Protein AF-A0A354Z281-F1 (afdb_monomer_lite)

Radius of gyration: 27.33 Å; chains: 1; bounding box: 45×95×68 Å

Secondary structure (DSSP, 8-state):
------------S-----S----------S---HHHHHHHHHTTTS-HHHIIIIITT-EEEEETTEEEEEESSHHHHHHIIIIIHHHHHHHHHHHH-TT-EEEEEES-GGG-S-------------PPP-----

pLDDT: mean 71.02, std 19.52, range [36.31, 92.38]

Sequence (134 aa):
MDRLCASLHRRAASWRQTGTPTLSESVPPRDTSPWPQCLSRLEAELAPEEVHTWLRPLLVEDGSDGLILFAPNSFVLETVRERYLARIRELVEHYQGEGWSVALQIGSPKSRATNRPINGAVPGQREPEFSGNL

Structure (mmCIF, N/CA/C/O backbone):
data_AF-A0A354Z281-F1
#
_entry.id   AF-A0A354Z281-F1
#
loop_
_atom_site.group_PDB
_atom_site.id
_atom_site.type_symbol
_atom_site.label_atom_id
_atom_site.label_alt_id
_atom_site.label_comp_id
_atom_site.label_asym_id
_atom_site.label_entity_id
_atom_site.label_seq_id
_atom_site.pdbx_PDB_ins_code
_atom_site.Cartn_x
_atom_site.Cartn_y
_atom_site.Cartn_z
_atom_site.occupancy
_atom_site.B_iso_or_equiv
_atom_site.auth_seq_id
_atom_site.auth_comp_id
_atom_site.auth_asym_id
_atom_site.auth_atom_id
_atom_site.pdbx_PDB_model_num
ATOM 1 N N . MET A 1 1 ? -6.549 5.777 -55.004 1.00 47.78 1 MET A N 1
ATOM 2 C CA . MET A 1 1 ? -6.170 5.593 -53.589 1.00 47.78 1 MET A CA 1
ATOM 3 C C . MET A 1 1 ? -5.602 6.911 -53.116 1.00 47.78 1 MET A C 1
ATOM 5 O O . MET A 1 1 ? -4.643 7.324 -53.740 1.00 47.78 1 MET A O 1
ATOM 9 N N . ASP A 1 2 ? -6.221 7.566 -52.131 1.00 44.16 2 ASP A N 1
ATOM 10 C CA . ASP A 1 2 ? -5.550 8.371 -51.092 1.00 44.16 2 ASP A CA 1
ATOM 11 C C . ASP A 1 2 ? -6.606 8.984 -50.160 1.00 44.16 2 ASP A C 1
ATOM 13 O O . ASP A 1 2 ? -7.517 9.654 -50.649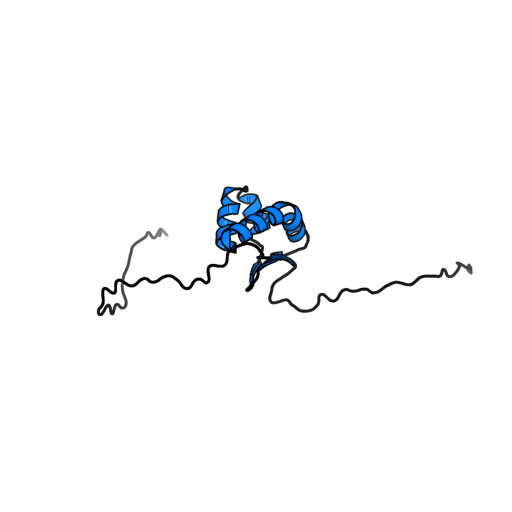 1.00 44.16 2 ASP A O 1
ATOM 17 N N . ARG A 1 3 ? -6.534 8.720 -48.847 1.00 40.19 3 ARG A N 1
ATOM 18 C CA . ARG A 1 3 ? -7.413 9.320 -47.818 1.00 40.19 3 ARG A CA 1
ATOM 19 C C . ARG A 1 3 ? -6.804 9.243 -46.414 1.00 40.19 3 ARG A C 1
ATOM 21 O O . ARG A 1 3 ? -7.289 8.527 -45.540 1.00 40.19 3 ARG A O 1
ATOM 28 N N . LEU A 1 4 ? -5.808 10.089 -46.168 1.00 47.66 4 LEU A N 1
ATOM 29 C CA . LEU A 1 4 ? -5.683 10.719 -44.852 1.00 47.66 4 LEU A CA 1
ATOM 30 C C . LEU A 1 4 ? -6.963 11.531 -44.579 1.00 47.66 4 LEU A C 1
ATOM 32 O O . LEU A 1 4 ? -7.437 12.250 -45.459 1.00 47.66 4 LEU A O 1
ATOM 36 N N . CYS A 1 5 ? -7.533 11.424 -43.377 1.00 37.75 5 CYS A N 1
ATOM 37 C CA . CYS A 1 5 ? -8.711 12.197 -42.978 1.00 37.75 5 CYS A CA 1
ATOM 38 C C . CYS A 1 5 ? -8.452 12.848 -41.615 1.00 37.75 5 CYS A C 1
ATOM 40 O O . CYS A 1 5 ? -8.344 12.156 -40.606 1.00 37.75 5 CYS A O 1
ATOM 42 N N . ALA A 1 6 ? -8.303 14.173 -41.608 1.00 37.78 6 ALA A N 1
ATOM 43 C CA . ALA A 1 6 ? -7.920 14.946 -40.430 1.00 37.78 6 ALA A CA 1
ATOM 44 C C . ALA A 1 6 ? -9.129 15.456 -39.618 1.00 37.78 6 ALA A C 1
ATOM 46 O O . ALA A 1 6 ? -10.278 15.397 -40.057 1.00 37.78 6 ALA A O 1
ATOM 47 N N . SER A 1 7 ? -8.830 15.960 -38.421 1.00 45.41 7 SER A N 1
ATOM 48 C CA . SER A 1 7 ? -9.747 16.487 -37.403 1.00 45.41 7 SER A CA 1
ATOM 49 C C . SER A 1 7 ? -10.789 17.497 -37.895 1.00 45.41 7 SER A C 1
ATOM 51 O O . SER A 1 7 ? -10.454 18.385 -38.674 1.00 45.41 7 SER A O 1
ATOM 53 N N . LEU A 1 8 ? -11.980 17.493 -37.274 1.00 45.53 8 LEU A N 1
ATOM 54 C CA . LEU A 1 8 ? -12.710 18.723 -36.916 1.00 45.53 8 LEU A CA 1
ATOM 55 C C . LEU A 1 8 ? -13.776 18.491 -35.816 1.00 45.53 8 LEU A C 1
ATOM 57 O O . LEU A 1 8 ? -14.029 17.369 -35.386 1.00 45.53 8 LEU A O 1
ATOM 61 N N . HIS A 1 9 ? -14.330 19.585 -35.287 1.00 43.94 9 HIS A N 1
ATOM 62 C CA . HIS A 1 9 ? -15.128 19.673 -34.053 1.00 43.94 9 HIS A CA 1
ATOM 63 C C . HIS A 1 9 ? -16.648 19.807 -34.292 1.00 43.94 9 HIS A C 1
ATOM 65 O O . HIS A 1 9 ? -17.010 20.686 -35.061 1.00 43.94 9 HIS A O 1
ATOM 71 N N . ARG A 1 10 ? -17.474 19.158 -33.432 1.00 50.38 10 ARG A N 1
ATOM 72 C CA . ARG A 1 10 ? -18.796 19.621 -32.882 1.00 50.38 10 ARG A CA 1
ATOM 73 C C . ARG A 1 10 ? -19.916 19.954 -33.922 1.00 50.38 10 ARG A C 1
ATOM 75 O O . ARG A 1 10 ? -19.634 20.206 -35.074 1.00 50.38 10 ARG A O 1
ATOM 82 N N . ARG A 1 11 ? -21.236 20.012 -33.667 1.00 49.91 11 ARG A N 1
ATOM 83 C CA . ARG A 1 11 ? -22.220 19.813 -32.557 1.00 49.91 11 ARG A CA 1
ATOM 84 C C . ARG A 1 11 ? -23.613 19.628 -33.258 1.00 49.91 11 ARG A C 1
ATOM 86 O O . ARG A 1 11 ? -23.648 19.706 -34.477 1.00 49.91 11 ARG A O 1
ATOM 93 N N . ALA A 1 12 ? -24.799 19.433 -32.664 1.00 42.69 12 ALA A N 1
ATOM 94 C CA . ALA A 1 12 ? -25.300 19.261 -31.292 1.00 42.69 12 ALA A CA 1
ATOM 95 C C . ALA A 1 12 ? -26.712 18.620 -31.332 1.00 42.69 12 ALA A C 1
ATOM 97 O O . ALA A 1 12 ? -27.538 19.045 -32.131 1.00 42.69 12 ALA A O 1
ATOM 98 N N . ALA A 1 13 ? -27.036 17.741 -30.379 1.00 42.94 13 ALA A N 1
ATOM 99 C CA . ALA A 1 13 ? -28.407 17.457 -29.930 1.00 42.94 13 ALA A CA 1
ATOM 100 C C . ALA A 1 13 ? -28.344 16.990 -28.459 1.00 42.94 13 ALA A C 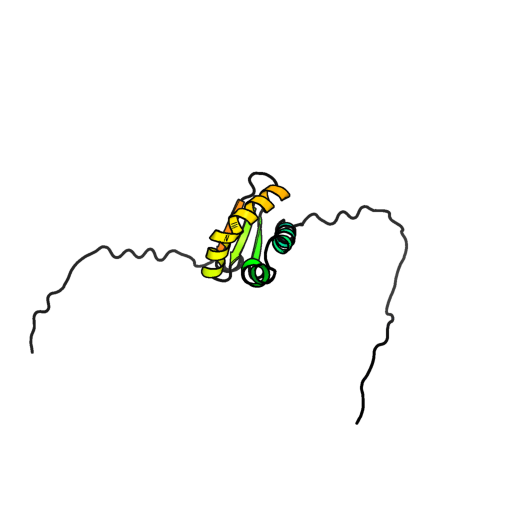1
ATOM 102 O O . ALA A 1 13 ? -27.508 16.154 -28.143 1.00 42.94 13 ALA A O 1
ATOM 103 N N . SER A 1 14 ? -29.125 17.503 -27.506 1.00 44.84 14 SER A N 1
ATOM 104 C CA . SER A 1 14 ? -29.886 18.761 -27.483 1.00 44.84 14 SER A CA 1
ATOM 105 C C . SER A 1 14 ? -29.741 19.399 -26.092 1.00 44.84 14 SER A C 1
ATOM 107 O O . SER A 1 14 ? -29.547 18.690 -25.108 1.00 44.84 14 SER A O 1
ATOM 109 N N . TRP A 1 15 ? -29.789 20.730 -25.998 1.00 49.44 15 TRP A N 1
ATOM 110 C CA . TRP A 1 15 ? -29.514 21.468 -24.757 1.00 49.44 15 TRP A CA 1
ATOM 111 C C . TRP A 1 15 ? -30.821 22.037 -24.187 1.00 49.44 15 TRP A C 1
ATOM 113 O O . TRP A 1 15 ? -31.474 22.837 -24.854 1.00 49.44 15 TRP A O 1
ATOM 123 N N . ARG A 1 16 ? -31.175 21.705 -22.937 1.00 48.25 16 ARG A N 1
ATOM 124 C CA . ARG A 1 16 ? -32.159 22.475 -22.149 1.00 48.25 16 ARG A CA 1
ATOM 125 C C . ARG A 1 16 ? -31.528 22.988 -20.859 1.00 48.25 16 ARG A C 1
ATOM 127 O O . ARG A 1 16 ? -31.756 22.463 -19.777 1.00 48.25 16 ARG A O 1
ATOM 134 N N . GLN A 1 17 ? -30.735 24.045 -21.004 1.00 48.09 17 GLN A N 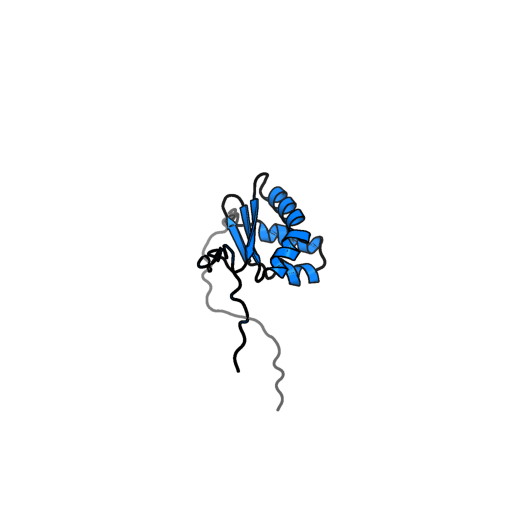1
ATOM 135 C CA . GLN A 1 17 ? -30.285 24.857 -19.880 1.00 48.09 17 GLN A CA 1
ATOM 136 C C . GLN A 1 17 ? -31.441 25.773 -19.450 1.00 48.09 17 GLN A C 1
ATOM 138 O O . GLN A 1 17 ? -31.743 26.746 -20.137 1.00 48.09 17 GLN A O 1
ATOM 143 N N . THR A 1 18 ? -32.093 25.481 -18.325 1.00 57.81 18 THR A N 1
ATOM 1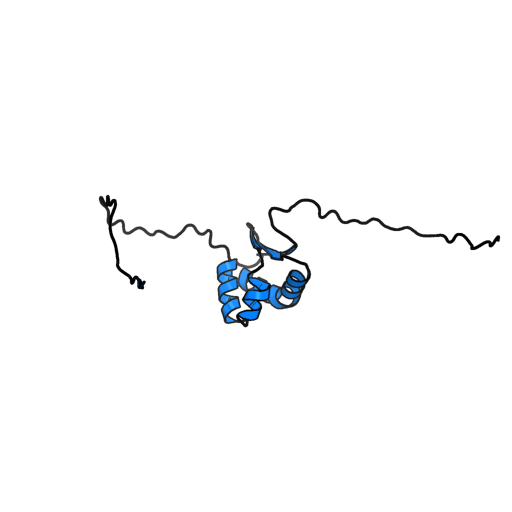44 C CA . THR A 1 18 ? -33.093 26.378 -17.721 1.00 57.81 18 THR A CA 1
ATOM 145 C C . THR A 1 18 ? -32.795 26.585 -16.243 1.00 57.81 18 THR A C 1
ATOM 147 O O . THR A 1 18 ? -33.054 25.696 -15.444 1.00 57.81 18 THR A O 1
ATOM 150 N N . GLY A 1 19 ? -32.274 27.771 -15.910 1.00 46.66 19 GLY A N 1
ATOM 151 C CA . GLY A 1 19 ? -32.326 28.384 -14.579 1.00 46.66 19 GLY A CA 1
ATOM 152 C C . GLY A 1 19 ? -31.729 27.609 -13.399 1.00 46.66 19 GLY A C 1
ATOM 153 O O . GLY A 1 19 ? -32.433 26.870 -12.725 1.00 46.66 19 GLY A O 1
ATOM 154 N N . THR A 1 20 ? -30.483 27.919 -13.032 1.00 47.72 20 THR A N 1
ATOM 155 C CA . THR A 1 20 ? -30.170 28.688 -11.801 1.00 47.72 20 THR A CA 1
ATOM 156 C C . THR A 1 20 ? -28.651 28.777 -11.594 1.00 47.72 20 THR A C 1
ATOM 158 O O . THR A 1 20 ? -27.967 27.760 -11.691 1.00 47.72 20 THR A O 1
ATOM 161 N N . PRO A 1 21 ? -28.090 29.956 -11.266 1.00 49.75 21 PRO A N 1
ATOM 162 C CA . PRO A 1 21 ? -26.739 30.058 -10.727 1.00 49.75 21 PRO A CA 1
ATOM 163 C C . PRO A 1 21 ? -26.772 29.722 -9.229 1.00 49.75 21 PRO A C 1
ATOM 165 O O . PRO A 1 21 ? -26.639 30.603 -8.383 1.00 49.75 21 PRO A O 1
ATOM 168 N N . THR A 1 22 ? -27.008 28.452 -8.887 1.00 43.31 22 THR A N 1
ATOM 169 C CA . THR A 1 22 ? -26.883 28.017 -7.492 1.00 43.31 22 THR A CA 1
ATOM 170 C C . THR A 1 22 ? -25.403 27.918 -7.126 1.00 43.31 22 THR A C 1
ATOM 172 O O . THR A 1 22 ? -24.679 27.032 -7.581 1.00 43.31 22 THR A O 1
ATOM 175 N N . LEU A 1 23 ? -24.938 28.879 -6.325 1.00 51.56 23 LEU A N 1
ATOM 176 C CA . LEU A 1 23 ? -23.652 28.817 -5.640 1.00 51.56 23 LEU A CA 1
ATOM 177 C C . LEU A 1 23 ? -23.771 27.768 -4.526 1.00 51.56 23 LEU A C 1
ATOM 179 O O . LEU A 1 23 ? -24.036 28.095 -3.374 1.00 51.56 23 LEU A O 1
ATOM 183 N N . SER A 1 24 ? -23.647 26.498 -4.899 1.00 41.16 24 SER A N 1
ATOM 184 C CA . SER A 1 24 ? -23.797 25.364 -3.993 1.00 41.16 24 SER A CA 1
ATOM 185 C C . SER A 1 24 ? -22.600 24.435 -4.136 1.00 41.16 24 SER A C 1
ATOM 187 O O . SER A 1 24 ? -22.537 23.619 -5.052 1.00 41.16 24 SER A O 1
ATOM 189 N N . GLU A 1 25 ? -21.611 24.657 -3.268 1.00 46.34 25 GLU A N 1
ATOM 190 C CA . GLU A 1 25 ? -21.143 23.703 -2.244 1.00 46.34 25 GLU A CA 1
ATOM 191 C C . GLU A 1 25 ? -21.385 22.201 -2.523 1.00 46.34 25 GLU A C 1
ATOM 193 O O . GLU A 1 25 ? -21.814 21.447 -1.649 1.00 46.34 25 GLU A O 1
ATOM 198 N N . SER A 1 26 ? -21.102 21.724 -3.736 1.00 36.31 26 SER A N 1
ATOM 199 C CA . SER A 1 26 ? -21.083 20.293 -4.029 1.00 36.31 26 SER A CA 1
ATOM 200 C C . SER A 1 26 ? -19.762 19.717 -3.527 1.00 36.31 26 SER A C 1
ATOM 202 O O . SER A 1 26 ? -18.860 19.385 -4.295 1.00 36.31 26 SER A O 1
ATOM 204 N N . VAL A 1 27 ? -19.653 19.627 -2.198 1.00 54.69 27 VAL A N 1
ATOM 205 C CA . VAL A 1 27 ? -18.759 18.672 -1.545 1.00 54.69 27 VAL A CA 1
ATOM 206 C C . VAL A 1 27 ? -19.100 17.308 -2.154 1.00 54.69 27 VAL A C 1
ATOM 208 O O . VAL A 1 27 ? -20.238 16.859 -1.984 1.00 54.69 27 VAL A O 1
ATOM 211 N N . PRO A 1 28 ? -18.182 16.663 -2.899 1.00 49.62 28 PRO A N 1
ATOM 212 C CA . PRO A 1 28 ? -18.461 15.348 -3.451 1.00 49.62 28 PRO A CA 1
ATOM 213 C C . PRO A 1 28 ? -18.744 14.379 -2.296 1.00 49.62 28 PRO A C 1
ATOM 215 O O . PRO A 1 28 ? -18.177 14.555 -1.206 1.00 49.62 28 PRO A O 1
ATOM 218 N N . PRO A 1 29 ? -19.617 13.376 -2.495 1.00 49.59 29 PRO A N 1
ATOM 219 C CA . PRO A 1 29 ? -19.859 12.377 -1.466 1.00 49.59 29 PRO A CA 1
ATOM 220 C C . PRO A 1 29 ? -18.515 11.732 -1.111 1.00 49.59 29 PRO A C 1
ATOM 222 O O . PRO A 1 29 ? -17.691 11.453 -1.986 1.00 49.59 29 PRO A O 1
ATOM 225 N N . ARG A 1 30 ? -18.234 11.634 0.192 1.00 47.47 30 ARG A N 1
ATOM 226 C CA . ARG A 1 30 ? -16.884 11.368 0.712 1.00 47.47 30 ARG A CA 1
ATOM 227 C C . ARG A 1 30 ? -16.543 9.877 0.714 1.00 47.47 30 ARG A C 1
ATOM 229 O O . ARG A 1 30 ? -15.850 9.410 1.609 1.00 47.47 30 ARG A O 1
ATOM 236 N N . ASP A 1 31 ? -16.939 9.175 -0.344 1.00 50.97 31 ASP A N 1
ATOM 237 C CA . ASP A 1 31 ? -16.469 7.845 -0.752 1.00 50.97 31 ASP A CA 1
ATOM 238 C C . ASP A 1 31 ? -15.001 7.894 -1.243 1.00 50.97 31 ASP A C 1
ATOM 240 O O . ASP A 1 31 ? -14.586 7.208 -2.179 1.00 50.97 31 ASP A O 1
ATOM 244 N N . THR A 1 32 ? -14.188 8.754 -0.621 1.00 61.19 32 THR A N 1
ATOM 245 C CA . THR A 1 32 ? -12.751 8.863 -0.845 1.00 61.19 32 THR A CA 1
ATOM 246 C C . THR A 1 32 ? -12.084 7.730 -0.081 1.00 61.19 32 THR A C 1
ATOM 248 O O . THR A 1 32 ? -11.543 7.935 1.005 1.00 61.19 32 THR A O 1
ATOM 251 N N . SER A 1 33 ? -12.129 6.528 -0.660 1.00 69.94 33 SER A N 1
ATOM 252 C CA . SER A 1 33 ? -11.290 5.407 -0.230 1.00 69.94 33 SER A CA 1
ATOM 253 C C . SER A 1 33 ? -9.850 5.911 -0.015 1.00 69.94 33 SER A C 1
ATOM 255 O O . SER A 1 33 ? -9.338 6.662 -0.858 1.00 69.94 33 SER A O 1
ATOM 257 N N . PRO A 1 34 ? -9.166 5.553 1.087 1.00 82.19 34 PRO A N 1
ATOM 258 C CA . PRO A 1 34 ? -7.837 6.092 1.380 1.00 82.19 34 PRO A CA 1
ATOM 259 C C . PRO A 1 34 ? -6.770 5.594 0.396 1.00 82.19 34 PRO A C 1
ATOM 261 O O . PRO A 1 34 ? -5.695 6.189 0.293 1.00 82.19 34 PRO A O 1
ATOM 264 N N . TRP A 1 35 ? -7.053 4.527 -0.361 1.00 88.00 35 TRP A N 1
ATOM 265 C CA . TRP A 1 35 ? -6.092 3.919 -1.277 1.00 88.00 35 TRP A CA 1
ATOM 266 C C . TRP A 1 35 ? -5.605 4.864 -2.392 1.00 88.00 35 TRP A C 1
ATOM 268 O O . TRP A 1 35 ? -4.394 5.014 -2.505 1.00 88.00 35 TRP A O 1
ATOM 278 N N . PRO A 1 36 ? -6.458 5.574 -3.160 1.00 86.75 36 PRO A N 1
ATOM 279 C CA . PRO A 1 36 ? -6.029 6.647 -4.066 1.00 86.75 36 PRO A CA 1
ATOM 280 C C . PRO A 1 36 ? -5.056 7.685 -3.475 1.00 86.75 36 PRO A C 1
ATOM 282 O O . PRO A 1 36 ? -4.110 8.076 -4.158 1.00 86.75 36 PRO A O 1
ATOM 285 N N . GLN A 1 37 ? -5.248 8.114 -2.219 1.00 87.06 37 GLN A N 1
ATOM 286 C CA . GLN A 1 37 ? -4.329 9.047 -1.543 1.00 87.06 37 GLN A CA 1
ATOM 287 C C . GLN A 1 37 ? -2.982 8.370 -1.252 1.00 87.06 37 GLN A C 1
ATOM 289 O O . GLN A 1 37 ? -1.925 8.901 -1.597 1.00 87.06 37 GLN A O 1
ATOM 294 N N . CYS A 1 38 ? -3.023 7.156 -0.692 1.00 89.06 38 CYS A N 1
ATOM 295 C CA . CYS A 1 38 ? -1.832 6.355 -0.411 1.00 89.06 38 CYS A CA 1
ATOM 296 C C . CYS A 1 38 ? -1.038 6.044 -1.688 1.00 89.06 38 CYS A C 1
ATOM 298 O O . CYS A 1 38 ? 0.176 6.212 -1.705 1.00 89.06 38 CYS A O 1
ATOM 300 N N . LEU A 1 39 ? -1.711 5.638 -2.768 1.00 88.50 39 LEU A N 1
ATOM 301 C CA . LEU A 1 39 ? -1.095 5.277 -4.043 1.00 88.50 39 LEU A CA 1
ATOM 302 C C . LEU A 1 39 ? -0.408 6.479 -4.697 1.00 88.50 39 LEU A C 1
ATOM 304 O O . LEU A 1 39 ? 0.746 6.358 -5.087 1.00 88.50 39 LEU A O 1
ATOM 308 N N . SER A 1 40 ? -1.064 7.644 -4.737 1.00 89.19 40 SER A N 1
ATOM 309 C CA . SER A 1 40 ? -0.470 8.888 -5.252 1.00 89.19 40 SER A CA 1
ATOM 310 C C . SER A 1 40 ? 0.779 9.305 -4.459 1.00 89.19 40 SER A C 1
ATOM 312 O O . SER A 1 40 ? 1.771 9.767 -5.022 1.00 89.19 40 SER A O 1
ATOM 314 N N . ARG A 1 41 ? 0.779 9.074 -3.138 1.00 90.81 41 ARG A N 1
ATOM 315 C CA . ARG A 1 41 ? 1.952 9.310 -2.288 1.00 90.81 41 ARG A CA 1
ATOM 316 C C . ARG A 1 41 ? 3.062 8.272 -2.501 1.00 90.81 41 ARG A C 1
ATOM 318 O O . ARG A 1 41 ? 4.232 8.641 -2.503 1.00 90.81 41 ARG A O 1
ATOM 325 N N . LEU A 1 42 ? 2.714 7.008 -2.732 1.00 90.69 42 LEU A N 1
ATOM 326 C CA . LEU A 1 42 ? 3.661 5.938 -3.066 1.00 90.69 42 LEU A CA 1
ATOM 327 C C . LEU A 1 42 ? 4.282 6.140 -4.460 1.00 90.69 42 LEU A C 1
ATOM 329 O O . LEU A 1 42 ? 5.479 5.928 -4.611 1.00 90.69 42 LEU A O 1
ATOM 333 N N . GLU A 1 43 ? 3.527 6.646 -5.443 1.00 90.75 43 GLU A N 1
ATOM 334 C CA . GLU A 1 43 ? 4.027 7.061 -6.770 1.00 90.75 43 GLU A CA 1
ATOM 335 C C . GLU A 1 43 ? 5.020 8.242 -6.714 1.00 90.75 43 GLU A C 1
ATOM 337 O O . GLU A 1 43 ? 5.726 8.485 -7.690 1.00 90.75 43 GLU A O 1
ATOM 342 N N . ALA A 1 44 ? 5.121 8.944 -5.578 1.00 91.00 44 ALA A N 1
ATOM 343 C CA . ALA A 1 44 ? 6.116 9.992 -5.331 1.00 91.00 44 ALA A CA 1
ATOM 344 C C . ALA A 1 44 ? 7.336 9.526 -4.501 1.00 91.00 44 ALA A C 1
ATOM 346 O O . ALA A 1 44 ? 8.323 10.256 -4.415 1.00 91.00 44 ALA A O 1
ATOM 347 N N . GLU A 1 45 ? 7.278 8.342 -3.879 1.00 89.19 45 GLU A N 1
ATOM 348 C CA . GLU A 1 45 ? 8.334 7.799 -3.001 1.00 89.19 45 GLU A CA 1
ATOM 349 C C . GLU A 1 45 ? 8.996 6.520 -3.565 1.00 89.19 45 GLU A C 1
ATOM 351 O O . GLU A 1 45 ? 10.102 6.169 -3.156 1.00 89.19 45 GLU A O 1
ATOM 356 N N . LEU A 1 46 ? 8.353 5.839 -4.521 1.00 88.25 46 LEU A N 1
ATOM 357 C CA . LEU A 1 46 ? 8.830 4.628 -5.198 1.00 88.25 46 LEU A CA 1
ATOM 358 C C . LEU A 1 46 ? 9.073 4.878 -6.695 1.00 88.25 46 LEU A C 1
ATOM 360 O O . LEU A 1 46 ? 8.491 5.778 -7.297 1.00 88.25 46 LEU A O 1
ATOM 364 N N . ALA A 1 47 ? 9.896 4.032 -7.322 1.00 91.69 47 ALA A N 1
ATOM 365 C CA . ALA A 1 47 ? 10.026 4.013 -8.778 1.00 91.69 47 ALA A CA 1
ATOM 366 C C . ALA A 1 47 ? 8.684 3.620 -9.436 1.00 91.69 47 ALA A C 1
ATOM 368 O O . ALA A 1 47 ? 8.000 2.722 -8.928 1.00 91.69 47 ALA A O 1
ATOM 369 N N . PRO A 1 48 ? 8.291 4.232 -10.570 1.00 88.44 48 PRO A N 1
ATOM 370 C CA . PRO A 1 48 ? 7.010 3.937 -11.204 1.00 88.44 48 PRO A CA 1
ATOM 371 C C . PRO A 1 48 ? 6.907 2.470 -11.638 1.00 88.44 48 PRO A C 1
ATOM 373 O O . PRO A 1 48 ? 5.819 1.904 -11.581 1.00 88.44 48 PRO A O 1
ATOM 376 N N . GLU A 1 49 ? 8.007 1.824 -12.025 1.00 90.81 49 GLU A N 1
ATOM 377 C CA . GLU A 1 49 ? 8.051 0.399 -12.368 1.00 90.81 49 GLU A CA 1
ATOM 378 C C . GLU A 1 49 ? 7.650 -0.494 -11.184 1.00 90.81 49 GLU A C 1
ATOM 380 O O . GLU A 1 49 ? 6.890 -1.444 -11.372 1.00 90.81 49 GLU A O 1
ATOM 385 N N . GLU A 1 50 ? 8.087 -0.168 -9.961 1.00 89.38 50 GLU A N 1
ATOM 386 C CA . GLU A 1 50 ? 7.707 -0.897 -8.742 1.00 89.38 50 GLU A CA 1
ATOM 387 C C . GLU A 1 50 ? 6.202 -0.735 -8.468 1.00 89.38 50 GLU A C 1
ATOM 389 O O . GLU A 1 50 ? 5.504 -1.715 -8.209 1.00 89.38 50 GLU A O 1
ATOM 394 N N . VAL A 1 51 ? 5.656 0.481 -8.596 1.00 88.94 51 VAL A N 1
ATOM 395 C CA . VAL A 1 51 ? 4.215 0.715 -8.392 1.00 88.94 51 VAL A CA 1
ATOM 396 C C . VAL A 1 51 ? 3.373 -0.020 -9.440 1.00 88.94 51 VAL A C 1
ATOM 398 O O . VAL A 1 51 ? 2.384 -0.671 -9.090 1.00 88.94 51 VAL A O 1
ATOM 401 N N . HIS A 1 52 ? 3.763 0.034 -10.717 1.00 89.94 52 HIS A N 1
ATOM 402 C CA . HIS A 1 52 ? 3.058 -0.663 -11.796 1.00 89.94 52 HIS A CA 1
ATOM 403 C C . HIS A 1 52 ? 3.156 -2.191 -11.686 1.00 89.94 52 HIS A C 1
ATOM 405 O O . HIS A 1 52 ? 2.199 -2.875 -12.048 1.00 89.94 52 HIS A O 1
ATOM 411 N N . THR A 1 53 ? 4.263 -2.722 -11.158 1.00 89.25 53 THR A N 1
ATOM 412 C CA . THR A 1 53 ? 4.480 -4.170 -10.994 1.00 89.25 53 THR A CA 1
ATOM 413 C C . THR A 1 53 ? 3.779 -4.731 -9.757 1.00 89.25 53 THR A C 1
ATOM 415 O O . THR A 1 53 ? 3.144 -5.780 -9.842 1.00 89.25 53 THR A O 1
ATOM 418 N N . TRP A 1 54 ? 3.868 -4.049 -8.610 1.00 91.38 54 TRP A N 1
ATOM 419 C CA . TRP A 1 54 ? 3.467 -4.616 -7.315 1.00 91.38 54 TRP A CA 1
ATOM 420 C C . TRP A 1 54 ? 2.165 -4.056 -6.747 1.00 91.38 54 TRP A C 1
ATOM 422 O O . TRP A 1 54 ? 1.439 -4.796 -6.088 1.00 91.38 54 TRP A O 1
ATOM 432 N N . LEU A 1 55 ? 1.861 -2.772 -6.976 1.00 88.19 55 LEU A N 1
ATOM 433 C CA . LEU A 1 55 ? 0.730 -2.086 -6.331 1.00 88.19 55 LEU A CA 1
ATOM 434 C C . LEU A 1 55 ? -0.487 -1.938 -7.252 1.00 88.19 55 LEU A C 1
ATOM 436 O O . LEU A 1 55 ? -1.615 -2.133 -6.808 1.00 88.19 55 LEU A O 1
ATOM 440 N N . ARG A 1 56 ? -0.288 -1.652 -8.545 1.00 86.69 56 ARG A N 1
ATOM 441 C CA . ARG A 1 56 ? -1.388 -1.542 -9.520 1.00 86.69 56 ARG A CA 1
ATOM 442 C C . ARG A 1 56 ? -2.171 -2.834 -9.822 1.00 86.69 56 ARG A C 1
ATOM 444 O O . ARG A 1 56 ? -3.345 -2.688 -10.156 1.00 86.69 56 ARG A O 1
ATOM 451 N N . PRO A 1 57 ? -1.627 -4.068 -9.720 1.00 87.19 57 PRO A N 1
ATOM 452 C CA . PRO A 1 57 ? -2.441 -5.278 -9.855 1.00 87.19 57 PRO A CA 1
ATOM 453 C C . PRO A 1 57 ? -3.160 -5.687 -8.557 1.00 87.19 57 PRO A C 1
ATOM 455 O O . PRO A 1 57 ? -3.842 -6.712 -8.556 1.00 87.19 57 PRO A O 1
ATOM 458 N N . LEU A 1 58 ? -3.017 -4.932 -7.458 1.00 87.38 58 LEU A N 1
ATOM 459 C CA . LEU A 1 58 ? -3.776 -5.176 -6.232 1.00 87.38 58 LEU A CA 1
ATOM 460 C C . LEU A 1 58 ? -5.217 -4.683 -6.405 1.00 87.38 58 LEU A C 1
ATOM 462 O O . LEU A 1 58 ? -5.453 -3.520 -6.736 1.00 87.38 58 LEU A O 1
ATOM 466 N N . LEU A 1 59 ? -6.186 -5.553 -6.126 1.00 88.00 59 LEU A N 1
ATOM 467 C CA . LEU A 1 59 ? -7.565 -5.125 -5.895 1.00 88.00 59 LEU A CA 1
ATOM 468 C C . LEU A 1 59 ? -7.681 -4.648 -4.447 1.00 88.00 59 LEU A C 1
ATOM 470 O O . LEU A 1 59 ? -7.052 -5.222 -3.559 1.00 88.00 59 LEU A O 1
ATOM 474 N N . VAL A 1 60 ? -8.483 -3.617 -4.193 1.00 87.81 60 VAL A N 1
ATOM 475 C CA . VAL A 1 60 ? -8.600 -3.019 -2.857 1.00 87.81 60 VAL A CA 1
ATOM 476 C C . VAL A 1 60 ? -10.062 -2.897 -2.460 1.00 87.81 60 VAL A C 1
ATOM 478 O O . VAL A 1 60 ? -10.902 -2.544 -3.285 1.00 87.81 60 VAL A O 1
ATOM 481 N N . GLU A 1 61 ? -10.347 -3.223 -1.205 1.00 86.62 61 GLU A N 1
ATOM 482 C CA . GLU A 1 61 ? -11.661 -3.125 -0.576 1.00 86.62 61 GLU A CA 1
ATOM 483 C C . GLU A 1 61 ? -11.488 -2.350 0.736 1.00 86.62 61 GLU A C 1
ATOM 485 O O . GLU A 1 61 ? -10.806 -2.810 1.657 1.00 86.62 61 GLU A O 1
ATOM 490 N N . ASP A 1 62 ? -12.039 -1.139 0.800 1.00 83.25 62 ASP A N 1
ATOM 491 C CA . ASP A 1 62 ? -12.181 -0.399 2.051 1.00 83.25 62 ASP A CA 1
ATOM 492 C C . ASP A 1 62 ? -13.312 -0.981 2.909 1.00 83.25 62 ASP A C 1
ATOM 494 O O . ASP A 1 62 ? -14.362 -1.402 2.422 1.00 83.25 62 ASP A O 1
ATOM 498 N N . GLY A 1 63 ? -13.060 -1.034 4.215 1.00 76.94 63 GLY A N 1
ATOM 499 C CA . GLY A 1 63 ? -14.039 -1.349 5.246 1.00 76.94 63 GLY A CA 1
ATOM 500 C C . GLY A 1 63 ? -14.133 -0.209 6.258 1.00 76.94 63 GLY A C 1
ATOM 501 O O . GLY A 1 63 ? -13.377 0.757 6.201 1.00 76.94 63 GLY A O 1
ATOM 502 N N . SER A 1 64 ? -15.055 -0.328 7.212 1.00 73.81 64 SER A N 1
ATOM 503 C CA . SER A 1 64 ? -15.312 0.717 8.215 1.00 73.81 64 SER A CA 1
ATOM 504 C C . SER A 1 64 ? -14.104 1.041 9.109 1.00 73.81 64 SER A C 1
ATOM 506 O O . SER A 1 64 ? -13.958 2.185 9.531 1.00 73.81 64 SER A O 1
ATOM 508 N N . ASP A 1 65 ? -13.239 0.052 9.357 1.00 78.44 65 ASP A N 1
ATOM 509 C CA . ASP A 1 65 ? -12.147 0.101 10.341 1.00 78.44 65 ASP A CA 1
ATOM 510 C C . ASP A 1 65 ? -10.766 -0.234 9.725 1.00 78.44 65 ASP A C 1
ATOM 512 O O . ASP A 1 65 ? -9.801 -0.537 10.436 1.00 78.44 65 ASP A O 1
ATOM 516 N N . GLY A 1 66 ? -10.651 -0.262 8.391 1.00 85.31 66 GLY A N 1
ATOM 517 C CA . GLY A 1 66 ? -9.429 -0.727 7.737 1.00 85.31 66 GLY A CA 1
ATOM 518 C C . GLY A 1 66 ? -9.501 -0.913 6.221 1.00 85.31 66 GLY A C 1
ATOM 519 O O . GLY A 1 66 ? -10.525 -0.689 5.579 1.00 85.31 66 GLY A O 1
ATOM 520 N N . LEU A 1 67 ? -8.379 -1.353 5.651 1.00 88.69 67 LEU A N 1
ATOM 521 C CA . LEU A 1 67 ? -8.167 -1.519 4.213 1.00 88.69 67 LEU A CA 1
ATOM 522 C C . LEU A 1 67 ? -7.702 -2.945 3.894 1.00 88.69 67 LEU A C 1
ATOM 524 O O . LEU A 1 67 ? -6.728 -3.427 4.476 1.00 88.69 67 LEU A O 1
ATOM 528 N N . ILE A 1 68 ? -8.360 -3.613 2.945 1.00 89.62 68 ILE A N 1
ATOM 529 C CA . ILE A 1 68 ? -8.002 -4.966 2.507 1.00 89.62 68 ILE A CA 1
ATOM 530 C C . ILE A 1 68 ? -7.393 -4.913 1.105 1.00 89.62 68 ILE A C 1
ATOM 532 O O . ILE A 1 68 ? -8.052 -4.548 0.133 1.00 89.62 68 ILE A O 1
ATOM 536 N N . LEU A 1 69 ? -6.131 -5.325 1.006 1.00 90.75 69 LEU A N 1
ATOM 537 C CA . LEU A 1 69 ? -5.369 -5.443 -0.233 1.00 90.75 69 LEU A CA 1
ATOM 538 C C . LEU A 1 69 ? -5.387 -6.901 -0.715 1.00 90.75 69 LEU A C 1
ATOM 540 O O . LEU A 1 69 ? -4.898 -7.799 -0.028 1.00 90.75 69 LEU A O 1
ATOM 544 N N . PHE A 1 70 ? -5.920 -7.146 -1.907 1.00 89.81 70 PHE A N 1
ATOM 545 C CA . PHE A 1 70 ? -5.971 -8.462 -2.541 1.00 89.81 70 PHE A CA 1
ATOM 546 C C . PHE A 1 70 ? -4.920 -8.566 -3.650 1.00 89.81 70 PHE A C 1
ATOM 548 O O . PHE A 1 70 ? -5.008 -7.888 -4.674 1.00 89.81 70 PHE A O 1
ATOM 555 N N . ALA A 1 71 ? -3.936 -9.441 -3.457 1.00 89.69 71 ALA A N 1
ATOM 556 C CA . ALA A 1 71 ? -2.899 -9.729 -4.437 1.00 89.69 71 ALA A CA 1
ATOM 557 C C . ALA A 1 71 ? -3.317 -10.859 -5.401 1.00 89.69 71 ALA A C 1
ATOM 559 O O . ALA A 1 71 ? -3.947 -11.831 -4.972 1.00 89.69 71 ALA A O 1
ATOM 560 N N . PRO A 1 72 ? -2.900 -10.812 -6.682 1.00 86.12 72 PRO A N 1
ATOM 561 C CA . PRO A 1 72 ? -3.224 -11.853 -7.662 1.00 86.12 72 PRO A CA 1
ATOM 562 C C . PRO A 1 72 ? -2.536 -13.200 -7.375 1.00 86.12 72 PRO A C 1
ATOM 564 O O . PRO A 1 72 ? -2.959 -14.229 -7.895 1.00 86.12 72 PRO A O 1
ATOM 567 N N . ASN A 1 73 ? -1.463 -13.210 -6.577 1.00 90.12 73 ASN A N 1
ATOM 568 C CA . ASN A 1 73 ? -0.719 -14.401 -6.168 1.00 90.12 73 ASN A CA 1
ATOM 569 C C . ASN A 1 73 ? 0.060 -14.140 -4.859 1.00 90.12 73 ASN A C 1
ATOM 571 O O . ASN A 1 73 ? 0.140 -13.003 -4.388 1.00 90.12 73 ASN A O 1
ATOM 575 N N . SER A 1 74 ? 0.646 -15.193 -4.280 1.00 87.25 74 SER A N 1
ATOM 576 C CA . SER A 1 74 ? 1.425 -15.118 -3.035 1.00 87.25 74 SER A CA 1
ATOM 577 C C . SER A 1 74 ? 2.716 -14.308 -3.156 1.00 87.25 74 SER A C 1
ATOM 579 O O . SER A 1 74 ? 3.062 -13.614 -2.213 1.00 87.25 74 SER A O 1
ATOM 581 N N . PHE A 1 75 ? 3.411 -14.352 -4.293 1.00 90.56 75 PHE A N 1
ATOM 582 C CA . PHE A 1 75 ? 4.696 -13.668 -4.486 1.00 90.56 75 PHE A CA 1
ATOM 583 C C . PHE A 1 75 ? 4.548 -12.138 -4.500 1.00 90.56 75 PHE A C 1
ATOM 585 O O . PHE A 1 75 ? 5.342 -11.422 -3.889 1.00 90.56 75 PHE A O 1
ATOM 592 N N . VAL A 1 76 ? 3.477 -11.634 -5.123 1.00 89.75 76 VAL A N 1
ATOM 593 C CA . VAL A 1 76 ? 3.086 -10.220 -5.031 1.00 89.75 76 VAL A CA 1
ATOM 594 C C . VAL A 1 76 ? 2.655 -9.880 -3.602 1.00 89.75 76 VAL A C 1
ATOM 596 O O . VAL A 1 76 ? 3.091 -8.858 -3.083 1.00 89.75 76 VAL A O 1
ATOM 599 N N . LEU A 1 77 ? 1.869 -10.735 -2.929 1.00 89.69 77 LEU A N 1
ATOM 600 C CA . LEU A 1 77 ? 1.488 -10.505 -1.526 1.00 89.69 77 LEU A CA 1
ATOM 601 C C . LEU A 1 77 ? 2.708 -10.384 -0.614 1.00 89.69 77 LEU A C 1
ATOM 603 O O . LEU A 1 77 ? 2.760 -9.474 0.205 1.00 89.69 77 LEU A O 1
ATOM 607 N N . GLU A 1 78 ? 3.659 -11.306 -0.734 1.00 90.75 78 GLU A N 1
ATOM 608 C CA . GLU A 1 78 ? 4.845 -11.404 0.114 1.00 90.75 78 GLU A CA 1
ATOM 609 C C . GLU A 1 78 ? 5.777 -10.213 -0.116 1.00 90.75 78 GLU A C 1
ATOM 611 O O . GLU A 1 78 ? 6.093 -9.498 0.832 1.00 90.75 78 GLU A O 1
ATOM 616 N N . THR A 1 79 ? 6.061 -9.876 -1.379 1.00 91.69 79 THR A N 1
ATOM 617 C CA . THR A 1 79 ? 6.830 -8.670 -1.727 1.00 91.69 79 THR A CA 1
ATOM 618 C C . THR A 1 79 ? 6.164 -7.398 -1.186 1.00 91.69 79 THR A C 1
ATOM 620 O O . THR A 1 79 ? 6.826 -6.548 -0.589 1.00 91.69 79 THR A O 1
ATOM 623 N N . VAL A 1 80 ? 4.837 -7.273 -1.316 1.00 92.12 80 VAL A N 1
ATOM 624 C CA . VAL A 1 80 ? 4.085 -6.134 -0.764 1.00 92.12 80 VAL A CA 1
ATOM 625 C C . VAL A 1 80 ? 4.107 -6.138 0.768 1.00 92.12 80 VAL A C 1
ATOM 627 O O . VAL A 1 80 ? 4.291 -5.080 1.368 1.00 92.12 80 VAL A O 1
ATOM 630 N N . ARG A 1 81 ? 3.990 -7.305 1.411 1.00 92.38 81 ARG A N 1
ATOM 631 C CA . ARG A 1 81 ? 4.052 -7.489 2.870 1.00 92.38 81 ARG A CA 1
ATOM 632 C C . ARG A 1 81 ? 5.406 -7.096 3.454 1.00 92.38 81 ARG A C 1
ATOM 634 O O . ARG A 1 81 ? 5.439 -6.492 4.523 1.00 92.38 81 ARG A O 1
ATOM 641 N N . GLU A 1 82 ? 6.497 -7.455 2.790 1.00 92.31 82 GLU A N 1
ATOM 642 C CA . GLU A 1 82 ? 7.853 -7.193 3.271 1.00 92.31 82 GLU A CA 1
ATOM 643 C C . GLU A 1 82 ? 8.314 -5.765 2.972 1.00 92.31 82 GLU A C 1
ATOM 645 O O . GLU A 1 82 ? 8.916 -5.129 3.835 1.00 92.31 82 GLU A O 1
ATOM 650 N N . ARG A 1 83 ? 8.032 -5.244 1.768 1.00 91.00 83 ARG A N 1
ATOM 651 C CA . ARG A 1 83 ? 8.630 -3.983 1.293 1.00 91.00 83 ARG A CA 1
ATOM 652 C C . ARG A 1 83 ? 7.721 -2.764 1.430 1.00 91.00 83 ARG A C 1
ATOM 654 O O . ARG A 1 83 ? 8.222 -1.683 1.727 1.00 91.00 83 ARG A O 1
ATOM 661 N N . TYR A 1 84 ? 6.407 -2.909 1.237 1.00 91.56 84 TYR A N 1
ATOM 662 C CA . TYR A 1 84 ? 5.494 -1.757 1.130 1.00 91.56 84 TYR A CA 1
ATOM 663 C C . TYR A 1 84 ? 4.457 -1.671 2.264 1.00 91.56 84 TYR A C 1
ATOM 665 O O . TYR A 1 84 ? 4.047 -0.571 2.614 1.00 91.56 84 TYR A O 1
ATOM 673 N N . LEU A 1 85 ? 4.065 -2.776 2.910 1.00 90.75 85 LEU A N 1
ATOM 674 C CA . LEU A 1 85 ? 3.035 -2.815 3.966 1.00 90.75 85 LEU A CA 1
ATOM 675 C C . LEU A 1 85 ? 3.378 -1.967 5.201 1.00 90.75 85 LEU A C 1
ATOM 677 O O . LEU A 1 85 ? 2.474 -1.493 5.889 1.00 90.75 85 LEU A O 1
ATOM 681 N N . ALA A 1 86 ? 4.662 -1.790 5.523 1.00 91.12 86 ALA A N 1
ATOM 682 C CA . ALA A 1 86 ? 5.075 -0.833 6.551 1.00 91.12 86 ALA A CA 1
ATOM 683 C C . ALA A 1 86 ? 4.656 0.593 6.153 1.00 91.12 86 ALA A C 1
ATOM 685 O O . ALA A 1 86 ? 3.906 1.236 6.883 1.00 91.12 86 ALA A O 1
ATOM 686 N N . ARG A 1 87 ? 5.031 1.025 4.943 1.00 91.69 87 ARG A N 1
ATOM 687 C CA . ARG A 1 87 ? 4.729 2.365 4.432 1.00 91.69 87 ARG A CA 1
ATOM 688 C C . ARG A 1 87 ? 3.241 2.589 4.160 1.00 91.69 87 ARG A C 1
ATOM 690 O O . ARG A 1 87 ? 2.726 3.663 4.437 1.00 91.69 87 ARG A O 1
ATOM 697 N N . ILE A 1 88 ? 2.534 1.575 3.657 1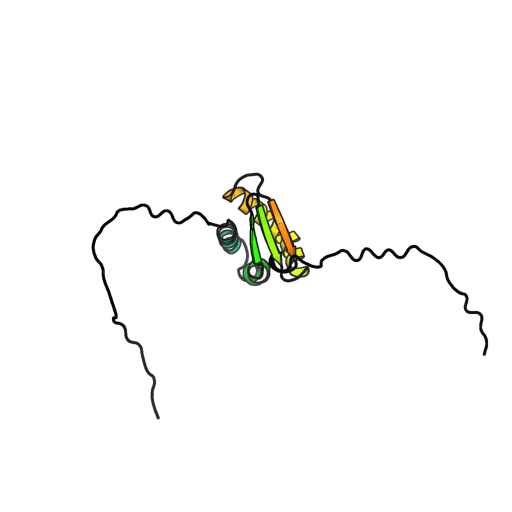.00 91.19 88 ILE A N 1
ATOM 698 C CA . ILE A 1 88 ? 1.084 1.650 3.425 1.00 91.19 88 ILE A CA 1
ATOM 699 C C . ILE A 1 88 ? 0.336 1.862 4.749 1.00 91.19 88 ILE A C 1
ATOM 701 O O . ILE A 1 88 ? -0.607 2.644 4.768 1.00 91.19 88 ILE A O 1
ATOM 705 N N . ARG A 1 89 ? 0.762 1.227 5.853 1.00 90.56 89 ARG A N 1
ATOM 706 C CA . ARG A 1 89 ? 0.169 1.467 7.181 1.00 90.56 89 ARG A CA 1
ATOM 707 C C . ARG A 1 89 ? 0.398 2.895 7.658 1.00 90.56 89 ARG A C 1
ATOM 709 O O . ARG A 1 89 ? -0.590 3.581 7.877 1.00 90.56 89 ARG A O 1
ATOM 716 N N . GLU A 1 90 ? 1.645 3.381 7.656 1.00 90.62 90 GLU A N 1
ATOM 717 C CA . GLU A 1 90 ? 1.943 4.780 8.013 1.00 90.62 90 GLU A CA 1
ATOM 718 C C . GLU A 1 90 ? 1.078 5.782 7.230 1.00 90.62 90 GLU A C 1
ATOM 720 O O . GLU A 1 90 ? 0.585 6.754 7.796 1.00 90.62 90 GLU A O 1
ATOM 725 N N . LEU A 1 91 ? 0.881 5.553 5.926 1.00 90.31 91 LEU A N 1
ATOM 726 C CA . LEU A 1 91 ? 0.060 6.420 5.082 1.00 90.31 91 LEU A CA 1
ATOM 727 C C . LEU A 1 91 ? -1.435 6.307 5.410 1.00 90.31 91 LEU A C 1
ATOM 729 O O . LEU A 1 91 ? -2.098 7.333 5.538 1.00 90.31 91 LEU A O 1
ATOM 733 N N . VAL A 1 92 ? -1.971 5.096 5.582 1.00 88.44 92 VAL A N 1
ATOM 734 C CA . VAL A 1 92 ? -3.380 4.890 5.959 1.00 88.44 92 VAL A CA 1
ATOM 735 C C . VAL A 1 92 ? -3.674 5.501 7.333 1.00 88.44 92 VAL A C 1
ATOM 737 O O . VAL A 1 92 ? -4.654 6.229 7.464 1.00 88.44 92 VAL A O 1
ATOM 740 N N . GLU A 1 93 ? -2.808 5.287 8.324 1.00 88.50 93 GLU A N 1
ATOM 741 C CA . GLU A 1 93 ? -2.927 5.866 9.670 1.00 88.50 93 GLU A CA 1
ATOM 742 C C . GLU A 1 93 ? -2.794 7.402 9.640 1.00 88.50 93 GLU A C 1
ATOM 744 O O . GLU A 1 93 ? -3.531 8.099 10.335 1.00 88.50 93 GLU A O 1
ATOM 749 N N . HIS A 1 94 ? -1.938 7.956 8.771 1.00 87.81 94 HIS A N 1
ATOM 750 C CA . HIS A 1 94 ? -1.813 9.405 8.568 1.00 87.81 94 HIS A CA 1
ATOM 751 C C . HIS A 1 94 ? -3.052 10.049 7.918 1.00 87.81 94 HIS A C 1
ATOM 753 O O . HIS A 1 94 ? -3.384 11.187 8.249 1.00 87.81 94 HIS A O 1
ATOM 759 N N . TYR A 1 95 ? -3.733 9.353 6.998 1.00 85.12 95 TYR A N 1
ATOM 760 C CA . TYR A 1 95 ? -4.914 9.884 6.303 1.00 85.12 95 TYR A CA 1
ATOM 761 C C . TYR A 1 95 ? -6.238 9.635 7.044 1.00 85.12 95 TYR A C 1
ATOM 763 O O . TYR A 1 95 ? -7.108 10.504 7.015 1.00 85.12 95 TYR A O 1
ATOM 771 N N . GLN A 1 96 ? -6.400 8.476 7.693 1.00 85.12 96 GLN A N 1
ATOM 772 C CA . GLN A 1 96 ? -7.660 8.043 8.321 1.00 85.12 96 GLN A CA 1
ATOM 773 C C . GLN A 1 96 ? -7.658 8.147 9.854 1.00 85.12 96 GLN A C 1
ATOM 775 O O . GLN A 1 96 ? -8.729 8.185 10.460 1.00 85.12 96 GLN A O 1
ATOM 780 N N . GLY A 1 97 ? -6.481 8.209 10.480 1.00 81.31 97 GLY A N 1
ATOM 781 C CA . GLY A 1 97 ? -6.308 8.210 11.930 1.00 81.31 97 GLY A CA 1
ATOM 782 C C . GLY A 1 97 ? -5.844 6.869 12.509 1.00 81.31 97 GLY A C 1
ATOM 783 O O . GLY A 1 97 ? -5.836 5.825 11.854 1.00 81.31 97 GLY A O 1
ATOM 784 N N . GLU A 1 98 ? -5.440 6.930 13.775 1.00 74.38 98 GLU A N 1
ATOM 785 C CA . GLU A 1 98 ? -4.865 5.819 14.533 1.00 74.38 98 GLU A CA 1
ATOM 786 C C . GLU A 1 98 ? -5.890 4.684 14.735 1.00 74.38 98 GLU A C 1
ATOM 788 O O . GLU A 1 98 ? -7.031 4.926 15.132 1.00 74.38 98 GLU A O 1
ATOM 793 N N . GLY A 1 99 ? -5.4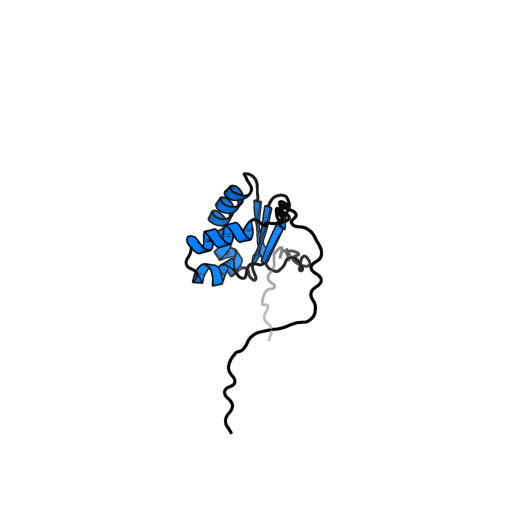87 3.440 14.451 1.00 74.19 99 GLY A N 1
ATOM 794 C CA . GLY A 1 99 ? -6.329 2.239 14.578 1.00 74.19 99 GLY A CA 1
ATOM 795 C C . GLY A 1 99 ? -6.827 1.625 13.261 1.00 74.19 99 GLY A C 1
ATOM 796 O O . GLY A 1 99 ? -7.282 0.479 13.274 1.00 74.19 99 GLY A O 1
ATOM 797 N N . TRP A 1 100 ? -6.692 2.312 12.119 1.00 84.62 100 TRP A N 1
ATOM 798 C CA . TRP A 1 100 ? -7.047 1.743 10.811 1.00 84.62 100 TRP A CA 1
ATOM 799 C C . TRP A 1 100 ? -6.137 0.568 10.425 1.00 84.62 100 TRP A C 1
ATOM 801 O O . TRP A 1 100 ? -4.940 0.722 10.188 1.00 84.62 100 TRP A O 1
ATOM 811 N N . SER A 1 101 ? -6.714 -0.630 10.319 1.00 85.19 101 SER A N 1
ATOM 812 C CA . SER A 1 101 ? -5.950 -1.858 10.067 1.00 85.19 101 SER A CA 1
ATOM 813 C C . SER A 1 101 ? -5.766 -2.151 8.575 1.00 85.19 101 SER A C 1
ATOM 815 O O . SER A 1 101 ? -6.738 -2.230 7.829 1.00 85.19 101 SER A O 1
ATOM 817 N N . VAL A 1 102 ? -4.527 -2.394 8.131 1.00 89.81 102 VAL A N 1
ATOM 818 C CA . VAL A 1 102 ? -4.232 -2.832 6.751 1.00 89.81 102 VAL A CA 1
ATOM 819 C C . VAL A 1 102 ? -4.009 -4.345 6.704 1.00 89.81 102 VAL A C 1
ATOM 821 O O . VAL A 1 102 ? -3.073 -4.863 7.316 1.00 89.81 102 VAL A O 1
ATOM 824 N N . ALA A 1 103 ? -4.848 -5.050 5.944 1.00 89.00 103 ALA A N 1
ATOM 825 C CA . ALA A 1 103 ? -4.784 -6.494 5.735 1.00 89.00 103 ALA A CA 1
ATOM 826 C C . ALA A 1 103 ? -4.376 -6.850 4.296 1.00 89.00 103 ALA A C 1
ATOM 828 O O . ALA A 1 103 ? -4.701 -6.140 3.347 1.00 89.00 103 ALA A O 1
ATOM 829 N N . LEU A 1 104 ? -3.704 -7.993 4.131 1.00 89.88 104 LEU A N 1
ATOM 830 C CA . LEU A 1 104 ? -3.317 -8.562 2.835 1.00 89.88 104 LEU A CA 1
ATOM 831 C C . LEU A 1 104 ? -3.945 -9.950 2.655 1.00 89.88 104 LEU A C 1
ATOM 833 O O . LEU A 1 104 ? -3.853 -10.794 3.547 1.00 89.88 104 LEU A O 1
ATOM 837 N N . GLN A 1 105 ? -4.550 -10.197 1.494 1.00 88.50 105 GLN A N 1
ATOM 838 C CA . GLN A 1 105 ? -5.154 -11.475 1.100 1.00 88.50 105 GLN A CA 1
ATOM 839 C C . GLN A 1 105 ? -4.775 -11.844 -0.344 1.00 88.50 105 GLN A C 1
ATOM 841 O O . GLN A 1 105 ? -4.319 -10.998 -1.109 1.00 88.50 105 GLN A O 1
ATOM 846 N N . ILE A 1 106 ? -4.957 -13.110 -0.730 1.00 87.25 106 ILE A N 1
ATOM 847 C CA . ILE A 1 106 ? -4.723 -13.592 -2.104 1.00 87.25 106 ILE A CA 1
ATOM 848 C C . ILE A 1 106 ? -6.072 -13.810 -2.795 1.00 87.25 106 ILE A C 1
ATOM 850 O O . ILE A 1 106 ? -6.992 -14.360 -2.188 1.00 87.25 106 ILE A O 1
ATOM 854 N N . GLY A 1 107 ? -6.176 -13.428 -4.067 1.00 80.12 107 GLY A N 1
ATOM 855 C CA . GLY A 1 107 ? -7.352 -13.644 -4.910 1.00 80.12 107 GLY A CA 1
ATOM 856 C C . GLY A 1 107 ? -8.133 -12.356 -5.157 1.00 80.12 107 GLY A C 1
ATOM 857 O O . GLY A 1 107 ? -7.551 -11.335 -5.510 1.00 80.12 107 GLY A O 1
ATOM 858 N N . SER A 1 108 ? -9.455 -12.413 -4.987 1.00 72.06 108 SER A N 1
ATOM 859 C CA . SER A 1 108 ? -10.373 -11.300 -5.265 1.00 72.06 108 SER A CA 1
ATOM 860 C C . SER A 1 108 ? -11.536 -11.307 -4.265 1.00 72.06 108 SER A C 1
ATOM 862 O O . SER A 1 108 ? -11.968 -12.398 -3.881 1.00 72.06 108 SER A O 1
ATOM 864 N N . PRO A 1 109 ? -12.140 -10.155 -3.910 1.00 61.16 109 PRO A N 1
ATOM 865 C CA . PRO A 1 109 ? -13.207 -10.086 -2.898 1.00 61.16 109 PRO A CA 1
ATOM 866 C C . PRO A 1 109 ? -14.444 -10.947 -3.219 1.00 61.16 109 PRO A C 1
ATOM 868 O O . PRO A 1 109 ? -15.069 -11.521 -2.329 1.00 61.16 109 PRO A O 1
ATOM 871 N N . LYS A 1 110 ? -14.753 -11.153 -4.509 1.00 56.31 110 LYS A N 1
ATOM 872 C CA . LYS A 1 110 ? -15.832 -12.056 -4.965 1.00 56.31 110 LYS A CA 1
ATOM 873 C C . LYS A 1 110 ? -15.537 -13.554 -4.773 1.00 56.31 110 LYS A C 1
ATOM 875 O O . LYS A 1 110 ? -16.438 -14.364 -4.957 1.00 56.31 110 LYS A O 1
ATOM 880 N N . SER A 1 111 ? -14.313 -13.933 -4.403 1.00 48.19 111 SER A N 1
ATOM 881 C CA . SER A 1 111 ? -13.867 -15.325 -4.254 1.00 48.19 111 SER A CA 1
ATOM 882 C C . SER A 1 111 ? -13.800 -15.785 -2.790 1.00 48.19 111 SER A C 1
ATOM 884 O O . SER A 1 111 ? -12.962 -16.617 -2.440 1.00 48.19 111 SER A O 1
ATOM 886 N N . ARG A 1 112 ? -14.683 -15.285 -1.910 1.00 45.16 112 ARG A N 1
ATOM 887 C CA . ARG A 1 112 ? -14.780 -15.735 -0.505 1.00 45.16 112 ARG A CA 1
ATOM 888 C C . ARG A 1 112 ? -15.492 -17.093 -0.368 1.00 45.16 112 ARG A C 1
ATOM 890 O O . ARG A 1 112 ? -16.467 -17.241 0.364 1.00 45.16 112 ARG A O 1
ATOM 897 N N . ALA A 1 113 ? -14.969 -18.091 -1.075 1.00 46.38 113 ALA A N 1
ATOM 898 C CA . ALA A 1 113 ? -15.289 -19.506 -0.955 1.00 46.38 113 ALA A CA 1
ATOM 899 C C . ALA A 1 113 ? -14.003 -20.331 -1.152 1.00 46.38 113 ALA A C 1
ATOM 901 O O . ALA A 1 113 ? -13.121 -19.950 -1.916 1.00 46.38 113 ALA A O 1
ATOM 902 N N . THR A 1 114 ? -13.899 -21.471 -0.461 1.00 45.47 114 THR A N 1
ATOM 903 C CA . THR A 1 114 ? -12.816 -22.465 -0.629 1.00 45.47 114 THR A CA 1
ATOM 904 C C . THR A 1 114 ? -11.367 -21.953 -0.519 1.00 45.47 114 THR A C 1
ATOM 906 O O . THR A 1 114 ? -10.538 -22.224 -1.378 1.00 45.47 114 THR A O 1
ATOM 909 N N . ASN A 1 115 ? -11.008 -21.379 0.635 1.00 48.94 115 ASN A N 1
ATOM 910 C CA . ASN A 1 115 ? -9.723 -21.727 1.257 1.00 48.94 115 ASN A CA 1
ATOM 911 C C . ASN A 1 115 ? -9.981 -22.391 2.617 1.00 48.94 115 ASN A C 1
ATOM 913 O O . ASN A 1 115 ? -9.922 -21.759 3.671 1.00 48.94 115 ASN A O 1
ATOM 917 N N . ARG A 1 116 ? -10.345 -23.679 2.581 1.00 48.06 116 ARG A N 1
ATOM 918 C CA . ARG A 1 116 ? -10.358 -24.530 3.775 1.00 48.06 116 ARG A CA 1
ATOM 919 C C . ARG A 1 116 ? -8.957 -25.132 3.890 1.00 48.06 116 ARG A C 1
ATOM 921 O O . ARG A 1 116 ? -8.559 -25.809 2.942 1.00 48.06 116 ARG A O 1
ATOM 928 N N . PRO A 1 117 ? -8.221 -24.939 4.999 1.00 49.00 117 PRO A N 1
ATOM 929 C CA . PRO A 1 117 ? -6.900 -25.532 5.131 1.00 49.00 117 PRO A CA 1
ATOM 930 C C . PRO A 1 117 ? -7.021 -27.054 5.042 1.00 49.00 117 PRO A C 1
ATOM 932 O O . PRO A 1 117 ? -7.765 -27.671 5.811 1.00 49.00 117 PRO A O 1
ATOM 935 N N . ILE A 1 118 ? -6.280 -27.660 4.113 1.00 54.06 118 ILE A N 1
ATOM 936 C CA . ILE A 1 118 ? -6.115 -29.115 4.022 1.00 54.06 118 ILE A CA 1
ATOM 937 C C . ILE A 1 118 ? -5.189 -29.595 5.141 1.00 54.06 118 ILE A C 1
ATOM 939 O O . ILE A 1 118 ? -4.092 -30.092 4.908 1.00 54.06 118 ILE A O 1
ATOM 943 N N . ASN A 1 119 ? -5.648 -29.446 6.385 1.00 56.09 119 ASN A N 1
ATOM 944 C CA . ASN A 1 119 ? -4.962 -29.920 7.582 1.00 56.09 119 ASN A CA 1
ATOM 945 C C . ASN A 1 119 ? -5.136 -31.448 7.727 1.00 56.09 119 ASN A C 1
ATOM 947 O O . ASN A 1 119 ? -5.633 -31.961 8.729 1.00 56.09 119 ASN A O 1
ATOM 951 N N . GLY A 1 120 ? -4.797 -32.167 6.653 1.00 49.97 120 GLY A N 1
ATOM 952 C CA . GLY A 1 120 ? -4.732 -33.617 6.578 1.00 49.97 120 GLY A CA 1
ATOM 953 C C . GLY A 1 120 ? -3.434 -34.083 7.212 1.00 49.97 120 GLY A C 1
ATOM 954 O O . GLY A 1 120 ? -2.461 -34.356 6.515 1.00 49.97 120 GLY A O 1
ATOM 955 N N . ALA A 1 121 ? -3.415 -34.125 8.543 1.00 50.34 121 ALA A N 1
ATOM 956 C CA . ALA A 1 121 ? -2.296 -34.685 9.282 1.00 50.34 121 ALA A CA 1
ATOM 957 C C . ALA A 1 121 ? -2.035 -36.135 8.837 1.00 50.34 121 ALA A C 1
ATOM 959 O O . ALA A 1 121 ? -2.975 -36.906 8.637 1.00 50.34 121 ALA A O 1
ATOM 960 N N . VAL A 1 122 ? -0.759 -36.514 8.748 1.00 57.47 122 VAL A N 1
ATOM 961 C CA . VAL A 1 122 ? -0.314 -37.899 8.532 1.00 57.47 122 VAL A CA 1
ATOM 962 C C . VAL A 1 122 ? 0.251 -38.469 9.842 1.00 57.47 122 VAL A C 1
ATOM 964 O O . VAL A 1 122 ? 1.462 -38.419 10.064 1.00 57.47 122 VAL A O 1
ATOM 967 N N . PRO A 1 123 ? -0.597 -38.972 10.764 1.00 48.91 123 PRO A N 1
ATOM 968 C CA . PRO A 1 123 ? -0.163 -39.484 12.061 1.00 48.91 123 PRO A CA 1
ATOM 969 C C . PRO A 1 123 ? 0.479 -40.882 11.963 1.00 48.91 123 PRO A C 1
ATOM 971 O O . PRO A 1 123 ? -0.073 -41.864 12.447 1.00 48.91 123 PRO A O 1
ATOM 974 N N . GLY A 1 124 ? 1.695 -40.926 11.412 1.00 49.16 124 GLY A N 1
ATOM 975 C CA . GLY A 1 124 ? 2.726 -41.922 11.721 1.00 49.16 124 GLY A CA 1
ATOM 976 C C . GLY A 1 124 ? 2.631 -43.323 11.093 1.00 49.16 124 GLY A C 1
ATOM 977 O O . GLY A 1 124 ? 1.558 -43.811 10.778 1.00 49.16 124 GLY A O 1
ATOM 978 N N . GLN A 1 125 ? 3.816 -43.949 11.004 1.00 51.59 125 GLN A N 1
ATOM 979 C CA . GLN A 1 125 ? 4.136 -45.387 11.156 1.00 51.59 125 GLN A CA 1
ATOM 980 C C . GLN A 1 125 ? 3.263 -46.424 10.384 1.00 51.59 125 GLN A C 1
ATOM 982 O O . GLN A 1 125 ? 2.058 -46.496 10.573 1.00 51.59 125 GLN A O 1
ATOM 987 N N . ARG A 1 126 ? 3.789 -47.397 9.624 1.00 48.44 126 ARG A N 1
ATOM 988 C CA . ARG A 1 126 ? 5.047 -48.176 9.735 1.00 48.44 126 ARG A CA 1
ATOM 989 C C . ARG A 1 126 ? 5.475 -48.705 8.359 1.00 48.44 126 ARG A C 1
ATOM 991 O O . ARG A 1 126 ? 4.657 -48.782 7.446 1.00 48.44 126 ARG A O 1
ATOM 998 N N . GLU A 1 127 ? 6.728 -49.132 8.247 1.00 54.34 127 GLU A N 1
ATOM 999 C CA . GLU A 1 127 ? 7.224 -49.926 7.117 1.00 54.34 127 GLU A CA 1
ATOM 1000 C C . GLU A 1 127 ? 6.567 -51.321 7.068 1.00 54.34 127 GLU A C 1
ATOM 1002 O O . GLU A 1 127 ? 6.425 -51.964 8.112 1.00 54.34 127 GLU A O 1
ATOM 1007 N N . PRO A 1 128 ? 6.220 -51.831 5.875 1.00 53.56 128 PRO A N 1
ATOM 1008 C CA . PRO A 1 128 ? 6.210 -53.257 5.579 1.00 53.56 128 PRO A CA 1
ATOM 1009 C C . PRO A 1 128 ? 7.574 -53.672 4.997 1.00 53.56 128 PRO A C 1
ATOM 1011 O O . PRO A 1 128 ? 8.052 -53.074 4.033 1.00 53.56 128 PRO A O 1
ATOM 1014 N N . GLU A 1 129 ? 8.209 -54.694 5.572 1.00 62.41 129 GLU A N 1
ATOM 1015 C CA . GLU A 1 129 ? 9.518 -55.179 5.112 1.00 62.41 129 GLU A CA 1
ATOM 1016 C C . GLU A 1 129 ? 9.473 -55.755 3.685 1.00 62.41 129 GLU A C 1
ATOM 1018 O O . GLU A 1 129 ? 8.529 -56.452 3.302 1.00 62.41 129 GLU A O 1
ATOM 1023 N N . PHE A 1 130 ? 10.554 -55.553 2.923 1.00 60.78 130 PHE A N 1
ATOM 1024 C CA . PHE A 1 130 ? 10.802 -56.265 1.665 1.00 60.78 130 PHE A CA 1
ATOM 1025 C C . PHE A 1 130 ? 11.180 -57.732 1.936 1.00 60.78 130 PHE A C 1
ATOM 1027 O O . PHE A 1 130 ? 12.344 -58.123 1.858 1.00 60.78 130 PHE A O 1
ATOM 1034 N N . SER A 1 131 ? 10.183 -58.568 2.228 1.00 61.00 131 SER A N 1
ATOM 1035 C CA . SER A 1 131 ? 10.348 -60.023 2.179 1.00 61.00 131 SER A CA 1
ATOM 1036 C C . SER A 1 131 ? 10.317 -60.472 0.713 1.00 61.00 131 SER A C 1
ATOM 1038 O O . SER A 1 131 ? 9.283 -60.393 0.050 1.00 61.00 131 SER A O 1
ATOM 1040 N N . GLY A 1 132 ? 11.476 -60.848 0.171 1.00 62.31 132 GLY A N 1
ATOM 1041 C CA . GLY A 1 132 ? 11.629 -61.164 -1.251 1.00 62.31 132 GLY A CA 1
ATOM 1042 C C . GLY A 1 132 ? 11.078 -62.540 -1.629 1.00 62.31 132 GLY A C 1
ATOM 1043 O O . GLY A 1 132 ? 11.240 -63.496 -0.874 1.00 62.31 132 GLY A O 1
ATOM 1044 N N . ASN A 1 133 ? 10.472 -62.646 -2.818 1.00 54.03 133 ASN A N 1
ATOM 1045 C CA . ASN A 1 133 ? 10.246 -63.931 -3.485 1.00 54.03 133 ASN A CA 1
ATOM 1046 C C . ASN A 1 133 ? 9.909 -63.762 -4.984 1.00 54.03 133 ASN A C 1
ATOM 1048 O O . ASN A 1 133 ? 8.736 -63.627 -5.338 1.00 54.03 133 ASN A O 1
ATOM 1052 N N . LEU A 1 134 ? 10.934 -63.775 -5.848 1.00 50.66 134 LEU A N 1
ATOM 1053 C CA . LEU A 1 134 ? 10.986 -64.577 -7.086 1.00 50.66 134 LEU A CA 1
ATOM 1054 C C . LEU A 1 134 ? 12.415 -64.628 -7.652 1.00 50.66 134 LEU A C 1
ATOM 1056 O O . LEU A 1 134 ? 13.077 -63.568 -7.631 1.00 50.66 134 LEU A O 1
#

Foldseek 3Di:
DDDDDDDDDDDDPDDDDDDDPPPDDCPDDPPVDLLVVLLVVCVVVDDVVCCVPQPVQWDWDDDPQAIETEHQDVVSQVCCVVPPVVVSVVSCCVVPNPRHDYHYHYDDPVPPDDPDPPPVDDPDDDDDDCPDDD